Protein AF-A0A932ZUK0-F1 (afdb_monomer)

Nearest PDB structures (foldseek):
  9fmz-assembly1_A  TM=5.032E-01  e=1.443E+00  Escherichia coli
  4rt0-assembly1_A  TM=5.528E-01  e=3.151E+00  Pseudomonas aeruginosa PAO1
  9fmv-assembly1_A  TM=4.660E-01  e=2.632E+00  Escherichia coli
  9fp0-assembly1_A  TM=4.672E-01  e=3.774E+00  Escherichia coli

Organism: Tectimicrobiota bacterium (NCBI:txid2528274)

Solvent-accessible surface area (backbone atoms only — not comparable to full-atom values): 4225 Å² total; per-residue (Å²): 132,80,76,75,77,91,66,77,92,58,72,72,43,72,61,95,62,84,48,47,54,50,31,80,95,48,64,92,51,74,49,46,56,63,35,39,34,93,89,50,67,48,62,69,66,97,66,82,74,94,68,94,64,92,73,79,66,48,81,46,117

Foldseek 3Di:
DPDDPPDDPWDKDQDPDWKAKDFPVCVVWRFTFRIATPVGTDGDTPDDPPDPDDTDIDIDD

Structure (mmCIF, N/CA/C/O backbone):
data_AF-A0A932ZUK0-F1
#
_entry.id   AF-A0A932ZUK0-F1
#
loop_
_atom_site.group_PDB
_atom_site.id
_atom_site.type_symbol
_atom_site.label_atom_id
_atom_site.label_alt_id
_atom_site.label_comp_id
_atom_site.label_asym_id
_atom_site.label_entity_id
_atom_site.label_seq_id
_atom_site.pdbx_PDB_ins_code
_atom_site.Cartn_x
_atom_site.Cartn_y
_atom_site.Cartn_z
_atom_site.occupancy
_atom_site.B_iso_or_equiv
_atom_site.auth_seq_id
_atom_site.auth_comp_id
_atom_site.auth_asym_id
_atom_site.auth_atom_id
_atom_site.pdbx_PDB_model_num
ATOM 1 N N . MET A 1 1 ? 23.543 5.588 26.619 1.00 43.25 1 MET A N 1
ATOM 2 C CA . MET A 1 1 ? 22.337 6.278 26.114 1.00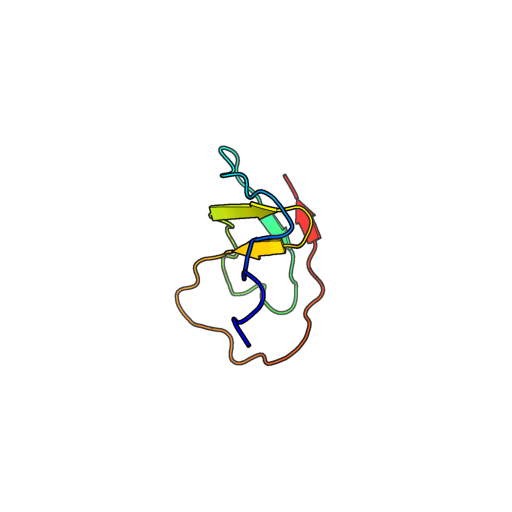 43.25 1 MET A CA 1
ATOM 3 C C . MET A 1 1 ? 21.412 5.221 25.546 1.00 43.25 1 MET A C 1
ATOM 5 O O . MET A 1 1 ? 21.764 4.618 24.542 1.00 43.25 1 MET A O 1
ATOM 9 N N . ALA A 1 2 ? 20.312 4.917 26.236 1.00 47.94 2 ALA A N 1
ATOM 10 C CA . ALA A 1 2 ? 19.284 4.031 25.700 1.00 47.94 2 ALA A CA 1
ATOM 11 C C . ALA A 1 2 ? 18.665 4.712 24.470 1.00 47.94 2 ALA A C 1
ATOM 13 O O . ALA A 1 2 ? 18.313 5.890 24.544 1.00 47.94 2 ALA A O 1
ATOM 14 N N . ALA A 1 3 ? 18.617 4.006 23.339 1.00 56.66 3 ALA A N 1
ATOM 15 C CA . ALA A 1 3 ? 17.938 4.476 22.140 1.00 56.66 3 ALA A CA 1
ATOM 16 C C . ALA A 1 3 ? 16.491 4.810 22.519 1.00 56.66 3 ALA A C 1
ATOM 18 O O . ALA A 1 3 ? 15.805 3.962 23.090 1.00 56.66 3 ALA A O 1
ATOM 19 N N . ALA A 1 4 ? 16.072 6.053 22.268 1.00 57.34 4 ALA A N 1
ATOM 20 C CA . ALA A 1 4 ? 14.705 6.488 22.508 1.00 57.34 4 ALA A CA 1
ATOM 21 C C . ALA A 1 4 ? 13.746 5.462 21.892 1.00 57.34 4 ALA A C 1
ATOM 23 O O . ALA A 1 4 ? 13.922 5.045 20.746 1.00 57.34 4 ALA A O 1
ATOM 24 N N . GLU A 1 5 ? 12.808 5.000 22.713 1.00 58.75 5 GLU A N 1
ATOM 25 C CA . GLU A 1 5 ? 11.866 3.935 22.406 1.00 58.75 5 GLU A CA 1
ATOM 26 C C . GLU A 1 5 ? 11.252 4.155 21.024 1.00 58.75 5 GLU A C 1
ATOM 28 O O . GLU A 1 5 ? 10.590 5.161 20.771 1.00 58.75 5 GLU A O 1
ATOM 33 N N . ASN A 1 6 ? 11.481 3.199 20.124 1.00 69.62 6 ASN A N 1
ATOM 34 C CA . ASN A 1 6 ? 10.991 3.203 18.749 1.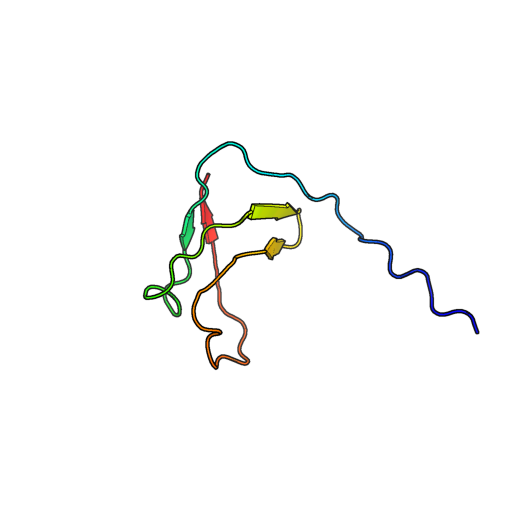00 69.62 6 ASN A CA 1
ATOM 35 C C . ASN A 1 6 ? 9.483 2.876 18.738 1.00 69.62 6 ASN A C 1
ATOM 37 O O . ASN A 1 6 ? 9.031 1.864 18.199 1.00 69.62 6 ASN A O 1
ATOM 41 N N . LYS A 1 7 ? 8.700 3.679 19.464 1.00 82.25 7 LYS A N 1
ATOM 42 C CA . LYS A 1 7 ? 7.260 3.525 19.625 1.00 82.25 7 LYS A CA 1
ATOM 43 C C . LYS A 1 7 ? 6.579 4.212 18.450 1.00 82.25 7 LYS A C 1
ATOM 45 O O . LYS A 1 7 ? 6.871 5.361 18.130 1.00 82.25 7 LYS A O 1
ATOM 50 N N . ARG A 1 8 ? 5.666 3.496 17.793 1.00 82.69 8 ARG A N 1
ATOM 51 C CA . ARG A 1 8 ? 4.899 4.038 16.665 1.00 82.69 8 ARG A CA 1
ATOM 52 C C . ARG A 1 8 ? 4.124 5.282 17.108 1.00 82.69 8 ARG A C 1
ATOM 54 O O . ARG A 1 8 ? 3.434 5.242 18.124 1.00 82.69 8 ARG A O 1
ATOM 61 N N . LEU A 1 9 ? 4.220 6.349 16.314 1.00 89.44 9 LEU A N 1
ATOM 62 C CA . LEU A 1 9 ? 3.505 7.610 16.544 1.00 89.44 9 LEU A CA 1
ATOM 63 C C . LEU A 1 9 ? 2.003 7.492 16.254 1.00 89.44 9 LEU A C 1
ATOM 65 O O . LEU A 1 9 ? 1.200 8.161 16.896 1.00 89.44 9 LEU A O 1
ATOM 69 N N . TYR A 1 10 ? 1.624 6.619 15.317 1.00 91.38 10 TYR A N 1
ATOM 70 C CA . TYR A 1 10 ? 0.240 6.427 14.892 1.00 91.38 10 TYR A CA 1
ATOM 71 C C . TYR A 1 10 ? -0.205 4.979 15.082 1.00 91.38 10 TYR A C 1
ATOM 73 O O . TYR A 1 10 ? 0.541 4.033 14.805 1.00 91.38 10 TYR A O 1
ATOM 81 N N . VAL A 1 11 ? -1.445 4.815 15.544 1.00 90.75 11 VAL A N 1
ATOM 82 C CA . VAL A 1 11 ? -2.122 3.516 15.601 1.00 90.75 11 VAL A CA 1
ATOM 83 C C . VAL A 1 11 ? -2.370 3.024 14.174 1.00 90.75 11 VAL A C 1
ATOM 85 O O . VAL A 1 11 ? -2.660 3.817 13.277 1.00 90.75 11 VAL A O 1
ATOM 88 N N . ARG A 1 12 ? -2.238 1.711 13.973 1.00 90.69 12 ARG A N 1
ATOM 89 C CA . ARG A 1 12 ? -2.585 1.040 12.720 1.00 90.69 12 ARG A CA 1
ATOM 90 C C . ARG A 1 12 ? -3.931 0.347 12.853 1.00 90.69 12 ARG A C 1
ATOM 92 O O . ARG A 1 12 ? -4.206 -0.272 13.879 1.00 90.69 12 ARG A O 1
ATOM 99 N N . TYR A 1 13 ? -4.728 0.442 11.802 1.00 87.56 13 TYR A N 1
ATOM 100 C CA . TYR A 1 13 ? -6.028 -0.192 11.682 1.00 87.56 13 TYR A CA 1
ATOM 101 C C . TYR A 1 13 ? -5.965 -1.239 10.579 1.00 87.56 13 TYR A C 1
ATOM 103 O O . TYR A 1 13 ? -5.532 -0.938 9.466 1.00 87.56 13 TYR A O 1
ATOM 111 N N . ASN A 1 14 ? -6.420 -2.450 10.886 1.00 86.31 14 ASN A N 1
ATOM 112 C CA . ASN A 1 14 ? -6.671 -3.460 9.864 1.00 86.31 14 ASN A CA 1
ATOM 113 C C . ASN A 1 14 ? -7.949 -3.061 9.135 1.00 86.31 14 ASN A C 1
ATOM 115 O O . ASN A 1 14 ? -8.957 -2.778 9.790 1.00 86.31 14 ASN A O 1
ATOM 119 N N . ILE A 1 15 ? -7.914 -3.023 7.806 1.00 77.06 15 ILE A N 1
ATOM 120 C CA . ILE A 1 15 ? -9.063 -2.551 7.038 1.00 77.06 15 ILE A CA 1
ATOM 121 C C . ILE A 1 15 ? -9.920 -3.750 6.612 1.00 77.06 15 ILE A C 1
ATOM 123 O O . ILE A 1 15 ? -9.444 -4.602 5.866 1.00 77.06 15 ILE A O 1
ATOM 127 N N . PRO A 1 16 ? -11.184 -3.848 7.069 1.00 75.88 16 PRO A N 1
ATOM 128 C CA . PRO A 1 16 ? -12.072 -4.952 6.701 1.00 75.88 16 PRO A CA 1
ATOM 129 C C . PRO A 1 16 ? -12.719 -4.766 5.319 1.00 75.88 16 PRO A C 1
ATOM 131 O O . PRO A 1 16 ? -13.438 -5.649 4.856 1.00 75.88 16 PRO A O 1
ATOM 134 N N . VAL A 1 17 ? -12.500 -3.612 4.683 1.00 74.75 17 VAL A N 1
ATOM 135 C CA . VAL A 1 17 ? -13.047 -3.238 3.374 1.00 74.75 17 VAL A CA 1
ATOM 136 C C . VAL A 1 17 ? -11.932 -3.099 2.330 1.00 74.75 17 VAL A C 1
ATOM 138 O O . VAL A 1 17 ? -10.793 -2.805 2.697 1.00 74.75 17 VAL A O 1
ATOM 141 N N . PRO A 1 18 ? -12.220 -3.315 1.034 1.00 74.69 18 PRO A N 1
ATOM 142 C CA . PRO A 1 18 ? -11.214 -3.191 -0.013 1.00 74.69 18 PRO A CA 1
ATOM 143 C C . PRO A 1 18 ? -10.732 -1.746 -0.135 1.00 74.69 18 PRO A C 1
ATOM 145 O O . PRO A 1 18 ? -11.515 -0.865 -0.462 1.00 74.69 18 PRO A O 1
ATOM 148 N N . VAL A 1 19 ? -9.440 -1.515 0.081 1.00 80.44 19 VAL A N 1
ATOM 149 C CA . VAL A 1 19 ? -8.811 -0.212 -0.152 1.00 80.44 19 VAL A CA 1
ATOM 150 C C . VAL A 1 19 ? -7.979 -0.271 -1.413 1.00 80.44 19 VAL A C 1
ATOM 152 O O . VAL A 1 19 ? -7.197 -1.203 -1.614 1.00 80.44 19 VAL A O 1
ATOM 155 N N . VAL A 1 20 ? -8.149 0.742 -2.256 1.00 80.31 20 VAL A N 1
ATOM 156 C CA . VAL A 1 20 ? -7.398 0.889 -3.498 1.00 80.31 20 VAL A CA 1
ATOM 157 C C . VAL A 1 20 ? -6.383 2.006 -3.323 1.00 80.31 20 VAL A C 1
ATOM 159 O O . VAL A 1 20 ? -6.738 3.162 -3.087 1.00 80.31 20 VAL A O 1
ATOM 162 N N . VAL A 1 21 ? -5.105 1.660 -3.459 1.00 86.12 21 VAL A N 1
ATOM 163 C CA . VAL A 1 21 ? -4.021 2.638 -3.542 1.00 86.12 21 VAL A CA 1
ATOM 164 C C . VAL A 1 21 ? -3.804 2.980 -5.010 1.00 86.12 21 VAL A C 1
ATOM 166 O O . VAL A 1 21 ? -3.419 2.126 -5.807 1.00 86.12 21 VAL A O 1
ATOM 169 N N . MET A 1 22 ? -4.041 4.238 -5.371 1.00 86.56 22 MET A N 1
ATOM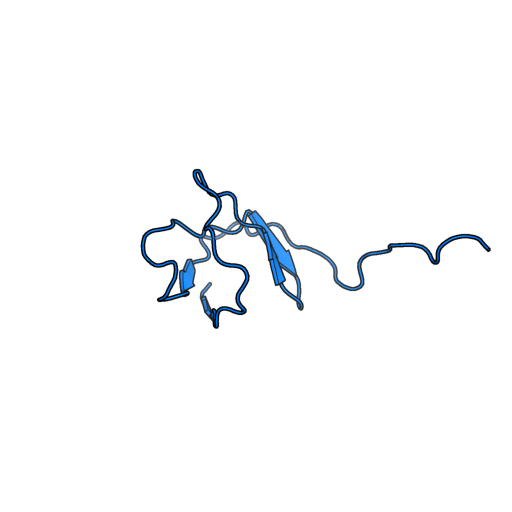 170 C CA . MET A 1 22 ? -3.704 4.760 -6.689 1.00 86.56 22 MET A CA 1
ATOM 171 C C . MET A 1 22 ? -2.311 5.373 -6.651 1.00 86.56 22 MET A C 1
ATOM 173 O O . MET A 1 22 ? -2.106 6.425 -6.051 1.00 86.56 22 MET A O 1
ATOM 177 N N . ALA A 1 23 ? -1.368 4.715 -7.318 1.00 88.19 23 ALA A N 1
ATOM 178 C CA . ALA A 1 23 ? -0.019 5.209 -7.556 1.00 88.19 23 ALA A CA 1
ATOM 179 C C . ALA A 1 23 ? 0.326 4.940 -9.032 1.00 88.19 23 ALA A C 1
ATOM 181 O O . ALA A 1 23 ? 0.689 3.810 -9.361 1.00 88.19 23 ALA A O 1
ATOM 182 N N . PRO A 1 24 ? 0.186 5.925 -9.943 1.00 87.56 24 PRO A N 1
ATOM 183 C CA . PRO A 1 24 ? 0.310 5.697 -11.389 1.00 87.56 24 PRO A CA 1
ATOM 184 C C . PRO A 1 24 ? 1.622 5.021 -11.812 1.00 87.56 24 PRO A C 1
ATOM 186 O O . PRO A 1 24 ? 1.622 4.149 -12.679 1.00 87.56 24 PRO A O 1
ATOM 189 N N . VAL A 1 25 ? 2.727 5.371 -11.145 1.00 87.56 25 VAL A N 1
ATOM 190 C CA . VAL A 1 25 ? 4.076 4.824 -11.386 1.00 87.56 25 VAL A CA 1
ATOM 191 C C . VAL A 1 25 ? 4.182 3.337 -11.014 1.00 87.56 25 VAL A C 1
ATOM 193 O O . VAL A 1 25 ? 5.043 2.628 -11.523 1.00 87.56 25 VAL A O 1
ATOM 196 N N . LEU A 1 26 ? 3.294 2.850 -10.145 1.00 86.12 26 LEU A N 1
ATOM 197 C CA . LEU A 1 26 ? 3.229 1.466 -9.676 1.00 86.12 26 LEU A CA 1
ATOM 198 C C . LEU A 1 26 ? 1.965 0.753 -10.176 1.00 86.12 26 LEU A C 1
ATOM 200 O O . LEU A 1 26 ? 1.519 -0.200 -9.547 1.00 86.12 26 LEU A O 1
ATOM 204 N N . SER A 1 27 ? 1.364 1.218 -11.274 1.00 83.94 27 SER A N 1
ATOM 205 C CA . SER A 1 27 ? 0.090 0.688 -11.788 1.00 83.94 27 SER A CA 1
ATOM 206 C C . SER A 1 27 ? 0.134 -0.803 -12.152 1.00 83.94 27 SER A C 1
ATOM 208 O O . SER A 1 27 ? -0.890 -1.477 -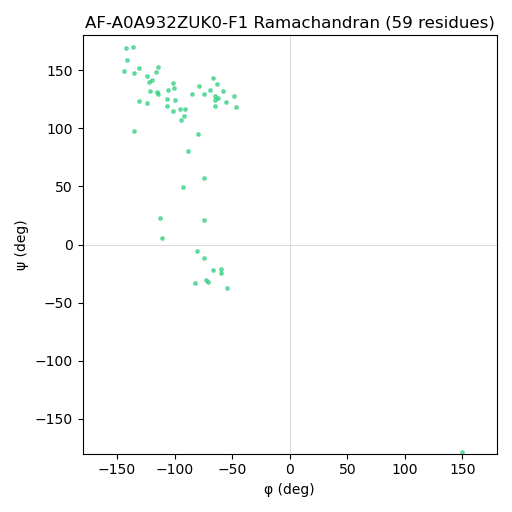12.062 1.00 83.94 27 SER A O 1
ATOM 210 N N . ASP A 1 28 ? 1.316 -1.336 -12.466 1.00 83.81 28 ASP A N 1
ATOM 211 C CA . ASP A 1 28 ? 1.537 -2.768 -12.706 1.00 83.81 28 ASP A CA 1
ATOM 212 C C . ASP A 1 28 ? 1.538 -3.612 -11.416 1.00 83.81 28 ASP A C 1
ATOM 214 O O . ASP A 1 28 ? 1.504 -4.844 -11.460 1.00 83.81 28 ASP A O 1
ATOM 218 N N . LEU A 1 29 ? 1.589 -2.968 -10.244 1.00 82.56 29 LEU A N 1
ATOM 219 C CA . LEU A 1 29 ? 1.568 -3.626 -8.945 1.00 82.56 29 LEU A CA 1
ATOM 220 C C . LEU A 1 29 ? 0.174 -3.561 -8.329 1.00 82.56 29 LEU A C 1
ATOM 222 O O . LEU A 1 29 ? -0.471 -2.518 -8.239 1.00 82.56 29 LEU A O 1
ATOM 226 N N . ARG A 1 30 ? -0.268 -4.697 -7.794 1.00 80.50 30 ARG A N 1
ATOM 227 C CA . ARG A 1 30 ? -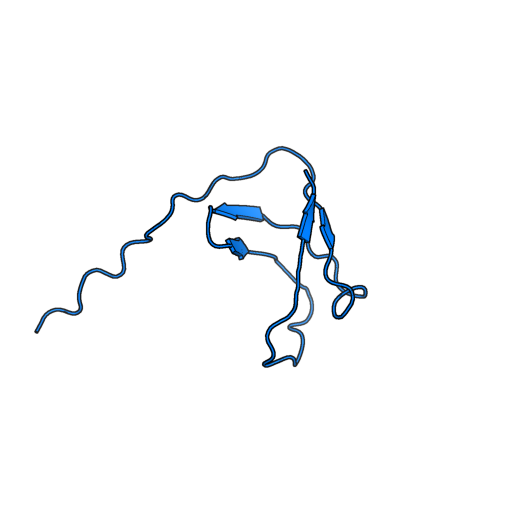1.490 -4.757 -6.997 1.00 80.50 30 ARG A CA 1
ATOM 228 C C . ARG A 1 30 ? -1.203 -4.267 -5.577 1.00 80.50 30 ARG A C 1
ATOM 230 O O . ARG A 1 30 ? -0.767 -5.036 -4.727 1.00 80.50 30 ARG A O 1
ATOM 237 N N . LEU A 1 31 ? -1.453 -2.986 -5.330 1.00 84.81 31 LEU A N 1
ATOM 238 C CA . LEU A 1 31 ? -1.218 -2.332 -4.042 1.00 84.81 31 LEU A CA 1
ATOM 239 C C . LEU A 1 31 ? -2.450 -2.451 -3.131 1.00 84.81 31 LEU A C 1
ATOM 241 O O . LEU A 1 31 ? -3.259 -1.530 -3.042 1.00 84.81 31 LEU A O 1
ATOM 245 N N . ILE A 1 32 ? -2.605 -3.602 -2.474 1.00 84.25 32 ILE A N 1
ATOM 246 C CA . ILE A 1 32 ? -3.652 -3.807 -1.461 1.00 84.25 32 ILE A CA 1
ATOM 247 C C . ILE A 1 32 ? -3.018 -3.689 -0.074 1.00 84.25 32 ILE A C 1
ATOM 249 O O . ILE A 1 32 ? -2.158 -4.512 0.257 1.00 84.25 32 ILE A O 1
ATOM 253 N N . PRO A 1 33 ? -3.395 -2.680 0.727 1.00 86.88 33 PRO A N 1
ATOM 254 C CA . PRO A 1 33 ? -2.855 -2.519 2.064 1.00 86.88 33 PRO A CA 1
ATOM 255 C C . PRO A 1 33 ? -3.520 -3.482 3.052 1.00 86.88 33 PRO A C 1
ATOM 257 O O . PRO A 1 33 ? -4.739 -3.640 3.051 1.00 86.88 33 PRO A O 1
ATOM 260 N N . GLU A 1 34 ? -2.717 -4.111 3.910 1.00 84.38 34 GLU A N 1
ATOM 261 C CA . GLU A 1 34 ? -3.217 -4.953 5.013 1.00 84.38 34 GLU A CA 1
ATOM 262 C C . GLU A 1 34 ? -3.602 -4.104 6.232 1.00 84.38 34 GLU A C 1
ATOM 264 O O . GLU A 1 34 ? -4.545 -4.414 6.965 1.00 84.38 34 GLU A O 1
ATOM 269 N N . ASP A 1 35 ? -2.874 -3.003 6.423 1.00 87.06 35 ASP A N 1
ATOM 270 C CA . ASP A 1 35 ? -3.079 -2.037 7.489 1.00 87.06 35 ASP A CA 1
ATOM 271 C C . ASP A 1 35 ? -2.869 -0.599 7.006 1.00 87.06 35 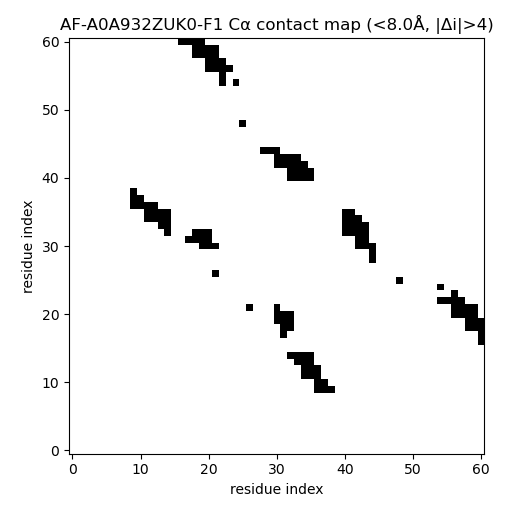ASP A C 1
ATOM 273 O O . ASP A 1 35 ? -2.211 -0.345 5.992 1.00 87.06 35 ASP A O 1
ATOM 277 N N . LEU A 1 36 ? -3.438 0.351 7.750 1.00 89.31 36 LEU A N 1
ATOM 278 C CA . LEU A 1 36 ? -3.276 1.777 7.493 1.00 89.31 36 LEU A CA 1
ATOM 279 C C . LEU A 1 36 ? -3.209 2.577 8.790 1.00 89.31 36 LEU A C 1
ATOM 281 O O . LEU A 1 36 ? -3.806 2.233 9.808 1.00 89.31 36 LEU A O 1
ATOM 285 N N . SER A 1 37 ? -2.466 3.671 8.740 1.00 91.00 37 SER A N 1
ATOM 286 C CA . SER A 1 37 ? -2.324 4.666 9.796 1.00 91.00 37 SER A CA 1
ATOM 287 C C . SER A 1 37 ? -2.396 6.064 9.197 1.00 91.00 37 SER A C 1
ATOM 289 O O . SER A 1 37 ? -2.301 6.233 7.982 1.00 91.00 37 SER A O 1
ATOM 291 N N . ALA A 1 38 ? -2.491 7.078 10.055 1.00 88.12 38 ALA A N 1
ATOM 292 C CA . ALA A 1 38 ? -2.529 8.471 9.612 1.00 88.12 38 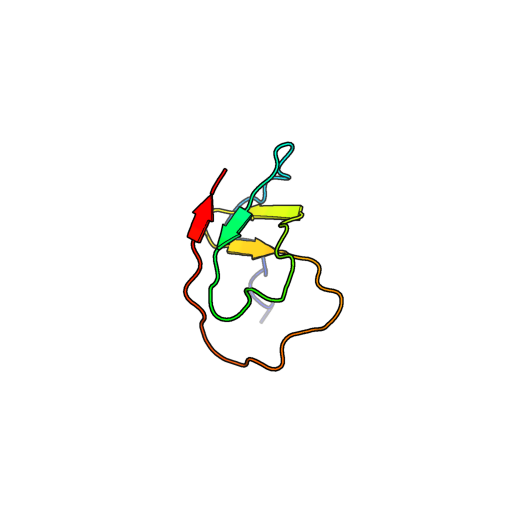ALA A CA 1
ATOM 293 C C . ALA A 1 38 ? -1.283 8.909 8.815 1.00 88.12 38 ALA A C 1
ATOM 295 O O . ALA A 1 38 ? -1.363 9.879 8.071 1.00 88.12 38 ALA A O 1
ATOM 296 N N . SER A 1 39 ? -0.149 8.210 8.949 1.00 89.25 39 SER A N 1
ATOM 297 C CA . SER A 1 39 ? 1.096 8.538 8.242 1.00 89.25 39 SER A CA 1
ATOM 298 C C . SER A 1 39 ? 1.502 7.524 7.176 1.00 89.25 39 SER A C 1
ATOM 300 O O . SER A 1 39 ? 2.612 7.618 6.660 1.00 89.25 39 SER A O 1
ATOM 302 N N . GLY A 1 40 ? 0.681 6.513 6.886 1.00 89.69 40 GLY A N 1
ATOM 303 C CA . GLY A 1 40 ? 1.013 5.526 5.860 1.00 89.69 40 GLY A CA 1
ATOM 304 C C . GLY A 1 40 ? 0.441 4.140 6.107 1.00 89.69 40 GLY A C 1
ATOM 305 O O . GLY A 1 40 ? -0.254 3.890 7.092 1.00 89.69 40 GLY A O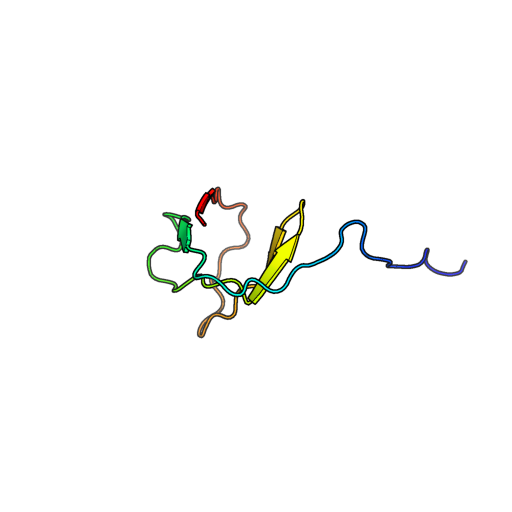 1
ATOM 306 N N . PHE A 1 41 ? 0.762 3.233 5.197 1.00 89.19 41 PHE A N 1
ATOM 307 C CA . PHE A 1 41 ? 0.219 1.882 5.116 1.00 89.19 41 PHE A CA 1
ATOM 308 C C . PHE A 1 41 ? 1.307 0.892 4.702 1.00 89.19 41 PHE A C 1
ATOM 310 O O . PHE A 1 41 ? 2.407 1.282 4.303 1.00 89.19 41 PHE A O 1
ATOM 317 N N . GLN A 1 42 ? 0.999 -0.395 4.800 1.00 86.56 42 GLN A N 1
ATOM 318 C CA . GLN A 1 42 ? 1.866 -1.467 4.329 1.00 86.56 42 GLN A CA 1
ATOM 319 C C . GLN A 1 42 ? 1.141 -2.313 3.288 1.00 86.56 42 GLN A C 1
ATOM 321 O O . GLN A 1 42 ? 0.011 -2.738 3.508 1.00 86.56 42 GLN A O 1
ATOM 326 N N . VAL A 1 43 ? 1.816 -2.571 2.168 1.00 85.06 43 VAL A N 1
ATOM 327 C CA . VAL A 1 43 ? 1.343 -3.455 1.096 1.00 85.06 43 VAL A CA 1
ATOM 328 C C . VAL A 1 43 ? 2.271 -4.653 0.960 1.00 85.06 43 VAL A C 1
ATOM 330 O O . VAL A 1 43 ? 3.483 -4.539 1.162 1.00 85.06 43 VAL A O 1
ATOM 333 N N . VAL A 1 44 ? 1.706 -5.789 0.566 1.00 82.69 44 VAL A N 1
ATOM 334 C CA . VAL A 1 44 ? 2.474 -6.970 0.170 1.00 82.69 44 VAL A CA 1
ATOM 335 C C . VAL A 1 44 ? 2.530 -7.014 -1.352 1.00 82.69 44 VAL A C 1
ATOM 337 O O . VAL A 1 44 ? 1.502 -7.001 -2.024 1.00 82.69 44 VAL A O 1
ATOM 340 N N . VAL A 1 45 ? 3.742 -7.062 -1.902 1.00 81.56 45 VAL A N 1
ATOM 341 C CA . VAL A 1 45 ? 3.990 -7.127 -3.348 1.00 81.56 45 VAL A CA 1
ATOM 342 C C . VAL A 1 45 ? 4.844 -8.351 -3.664 1.00 81.56 45 VAL A C 1
ATOM 344 O O . VAL A 1 45 ? 5.716 -8.719 -2.880 1.00 81.56 45 VAL A O 1
ATOM 347 N N . LEU A 1 46 ? 4.601 -8.985 -4.814 1.00 81.94 46 LEU A N 1
ATOM 348 C CA . LEU A 1 46 ? 5.357 -10.172 -5.246 1.00 81.94 46 LEU A CA 1
ATOM 349 C C . LEU A 1 46 ? 6.797 -9.834 -5.651 1.00 81.94 46 LEU A C 1
ATOM 351 O O . LEU A 1 46 ? 7.706 -10.632 -5.441 1.00 81.94 46 LEU A O 1
ATOM 355 N N . SER A 1 47 ? 6.993 -8.635 -6.197 1.00 80.44 47 SER A N 1
ATOM 356 C CA . SER A 1 47 ? 8.289 -8.123 -6.626 1.00 80.44 47 SER A CA 1
ATOM 357 C C . SER A 1 47 ? 8.464 -6.724 -6.060 1.00 80.44 47 SER A C 1
ATOM 359 O O . SER A 1 47 ? 7.630 -5.849 -6.297 1.00 80.44 47 SER A O 1
ATOM 361 N N . LYS A 1 48 ? 9.543 -6.507 -5.301 1.00 79.31 48 LYS A N 1
ATOM 362 C CA . LYS A 1 48 ? 9.870 -5.176 -4.786 1.00 79.31 48 LYS A CA 1
ATOM 363 C C . LYS A 1 48 ? 10.198 -4.258 -5.974 1.00 79.31 48 LYS A C 1
ATOM 365 O O . LYS A 1 48 ? 11.101 -4.600 -6.740 1.00 79.31 48 LYS A O 1
ATOM 370 N N . PRO A 1 49 ? 9.518 -3.110 -6.137 1.00 75.38 49 PRO A N 1
ATOM 371 C CA . PRO A 1 49 ? 9.896 -2.154 -7.167 1.00 75.38 49 PRO A CA 1
ATOM 372 C C . PRO A 1 49 ? 11.306 -1.622 -6.882 1.00 75.38 49 PRO A C 1
ATOM 374 O O . PRO A 1 49 ? 11.640 -1.319 -5.737 1.00 75.38 49 PRO A O 1
ATOM 377 N N . ALA A 1 50 ? 12.133 -1.484 -7.919 1.00 75.62 50 ALA A N 1
ATOM 378 C CA . ALA A 1 50 ? 13.506 -0.967 -7.819 1.00 75.62 50 ALA A CA 1
ATOM 379 C C . ALA A 1 50 ? 13.568 0.561 -7.594 1.00 75.62 50 ALA A C 1
ATOM 381 O O . ALA A 1 50 ? 14.560 1.209 -7.914 1.00 75.62 50 ALA A O 1
ATOM 382 N N . LEU A 1 51 ? 12.481 1.148 -7.098 1.00 70.62 51 LEU A N 1
ATOM 383 C CA . LEU A 1 51 ? 12.276 2.584 -7.019 1.00 70.62 51 LEU A CA 1
ATOM 384 C C . LEU A 1 51 ? 12.707 3.079 -5.637 1.00 70.62 51 LEU A C 1
ATOM 386 O O . LEU A 1 51 ? 12.018 2.854 -4.646 1.00 70.62 51 LEU A O 1
ATOM 390 N N . GLU A 1 52 ? 13.844 3.769 -5.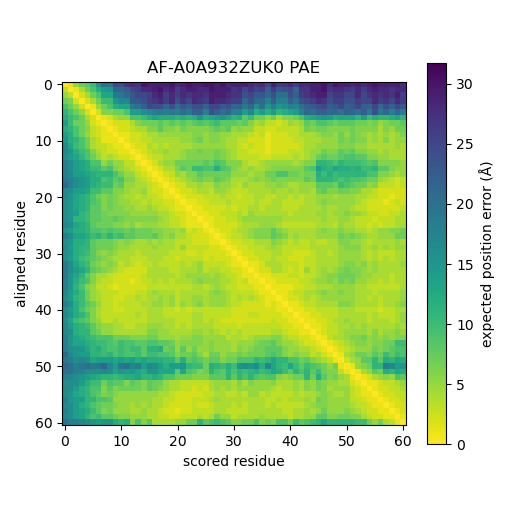586 1.00 73.12 52 GLU A N 1
ATOM 391 C CA . GLU A 1 52 ? 14.269 4.594 -4.445 1.00 73.12 52 GLU A CA 1
ATOM 392 C C . GLU A 1 52 ? 13.805 6.044 -4.643 1.00 73.12 52 GLU A C 1
ATOM 394 O O . GLU A 1 52 ? 14.589 6.987 -4.567 1.00 73.12 52 GLU A O 1
ATOM 399 N N . MET A 1 53 ? 12.527 6.229 -4.975 1.00 76.94 53 MET A N 1
ATOM 400 C CA . MET A 1 53 ? 11.936 7.553 -5.163 1.00 76.94 53 MET A CA 1
ATOM 401 C C . MET A 1 53 ? 10.632 7.686 -4.390 1.00 76.94 53 MET A C 1
ATOM 403 O O . MET A 1 53 ? 9.930 6.701 -4.156 1.00 76.94 53 MET A O 1
ATOM 407 N N . GLU A 1 54 ? 10.318 8.920 -4.009 1.00 83.94 54 GLU A N 1
ATOM 408 C CA . GLU A 1 54 ? 9.004 9.270 -3.486 1.00 83.94 54 GLU A CA 1
ATOM 409 C C . GLU A 1 54 ? 7.977 9.186 -4.615 1.00 83.94 54 GLU A C 1
ATOM 411 O O . GLU A 1 54 ? 8.213 9.649 -5.732 1.00 83.94 54 GLU A O 1
ATOM 416 N N . ILE A 1 55 ? 6.850 8.539 -4.328 1.00 85.12 55 ILE A N 1
ATOM 417 C CA . ILE A 1 55 ? 5.774 8.325 -5.290 1.00 85.12 55 ILE A CA 1
ATOM 418 C C . ILE A 1 55 ? 4.508 8.893 -4.677 1.00 85.12 55 ILE A C 1
ATOM 420 O O . ILE A 1 55 ? 4.070 8.442 -3.615 1.00 85.12 55 ILE A O 1
ATOM 424 N N . ASP A 1 56 ? 3.905 9.847 -5.377 1.00 87.69 56 ASP A N 1
ATOM 425 C CA . ASP A 1 56 ? 2.590 10.347 -5.012 1.00 87.69 56 ASP A CA 1
ATOM 426 C C . ASP A 1 56 ? 1.572 9.211 -5.098 1.00 87.69 56 ASP A C 1
ATOM 428 O O . ASP A 1 56 ? 1.435 8.529 -6.121 1.00 87.69 56 ASP A O 1
ATOM 432 N N . CYS A 1 57 ? 0.850 9.007 -4.000 1.00 86.88 57 CYS A N 1
ATOM 433 C CA . CYS A 1 57 ? -0.219 8.032 -3.936 1.00 86.88 57 CYS A CA 1
ATOM 434 C C . CYS A 1 57 ? -1.452 8.613 -3.251 1.00 86.88 57 CYS A C 1
ATOM 436 O O . CYS A 1 57 ? -1.363 9.441 -2.344 1.00 86.88 57 CYS A O 1
ATOM 438 N N . ALA A 1 58 ? -2.615 8.153 -3.696 1.00 87.12 58 ALA A N 1
ATOM 439 C CA . ALA A 1 58 ? -3.896 8.452 -3.083 1.00 87.12 58 ALA A CA 1
ATOM 440 C C . ALA A 1 58 ? -4.559 7.152 -2.631 1.00 87.12 58 ALA A C 1
ATOM 442 O O . ALA A 1 58 ? -4.480 6.125 -3.308 1.00 87.12 58 ALA A O 1
ATOM 443 N N . VAL A 1 59 ? -5.210 7.203 -1.475 1.00 84.56 59 VAL A N 1
ATOM 444 C CA . VAL A 1 59 ? -5.913 6.064 -0.889 1.00 84.56 59 VAL A CA 1
ATOM 445 C C . VAL A 1 59 ? -7.410 6.297 -1.035 1.00 84.56 59 VAL A C 1
ATOM 447 O O . VAL A 1 59 ? -7.920 7.319 -0.578 1.00 84.56 59 VAL A O 1
ATOM 450 N N . TYR A 1 60 ? -8.102 5.339 -1.646 1.00 80.44 60 TYR A N 1
ATOM 451 C CA . TYR A 1 60 ? -9.555 5.334 -1.783 1.00 80.44 60 TYR A CA 1
ATOM 452 C C . TYR A 1 60 ? -10.132 4.150 -1.009 1.00 80.44 60 TYR A C 1
ATOM 454 O O . TYR A 1 60 ? -9.634 3.027 -1.131 1.00 80.44 60 TYR A O 1
ATOM 462 N N . VAL A 1 61 ? -11.156 4.432 -0.204 1.00 72.06 61 VAL A N 1
ATOM 463 C CA . VAL A 1 61 ? -11.911 3.454 0.593 1.00 72.06 61 VAL A CA 1
ATOM 464 C C . VAL A 1 61 ? -13.241 3.171 -0.087 1.00 72.06 61 VAL A C 1
ATOM 466 O O . VAL A 1 61 ? -13.833 4.144 -0.609 1.00 72.06 61 VAL A O 1
#

pLDDT: mean 80.85, std 10.06, range [43.25, 91.38]

Sequence (61 aa):
MAAAENKRLYVRYNIPVPVVVMAPVLSDLRLIPEDLSASGFQVVVLSKPALEMEIDCAVYV

Mean predicted aligned error: 7.19 Å

Radius of gyration: 13.94 Å; Cα contacts (8 Å, |Δi|>4): 72; chains: 1; bounding box: 35×20×39 Å

Secondary structure (DSSP, 8-state):
-PPPP---SS--EE-SS--EEE-GGGTTS---EEEEETTEEEE--SS-----S----EEE-